Protein AF-A0A4Q7ZDU3-F1 (afdb_monomer_lite)

Organism: NCBI:txid349313

Foldseek 3Di:
DADDPDKDWDWDQDPVRFTKTWIWHADPVRFTKTWIWGDPDDPDIDTPDMDGQDPVRVVVVVVVVVVD

Sequence (68 aa):
MLYGGHRRPVLVRHPHGVVLLSIWGRTQAGRLLIVTVRPVGGFDSQIVGARDLTSDEREEFESWENSR

Radius of gyration: 12.41 Å; chains: 1; bounding box: 35×24×31 Å

Structure (mmCIF, N/CA/C/O backbone):
data_AF-A0A4Q7ZDU3-F1
#
_entry.id   AF-A0A4Q7ZDU3-F1
#
loop_
_atom_site.group_PDB
_atom_site.id
_atom_site.type_symbol
_atom_site.label_atom_id
_atom_site.label_alt_id
_atom_site.label_comp_id
_atom_site.label_asym_id
_atom_site.label_entity_id
_atom_site.label_seq_id
_atom_site.pdbx_PDB_ins_code
_atom_site.Cartn_x
_atom_site.Cartn_y
_atom_site.Cartn_z
_atom_site.occupancy
_atom_site.B_iso_or_equiv
_atom_site.auth_seq_id
_atom_site.auth_comp_id
_atom_site.auth_asym_id
_atom_site.auth_atom_id
_atom_site.pdbx_PDB_model_num
ATOM 1 N N . MET A 1 1 ? -9.660 -2.788 -7.465 1.00 58.84 1 MET A N 1
ATOM 2 C CA . MET A 1 1 ? -9.020 -1.460 -7.612 1.00 58.84 1 MET A CA 1
ATOM 3 C C . MET A 1 1 ? -9.403 -0.577 -6.428 1.00 58.84 1 MET A C 1
ATOM 5 O O . MET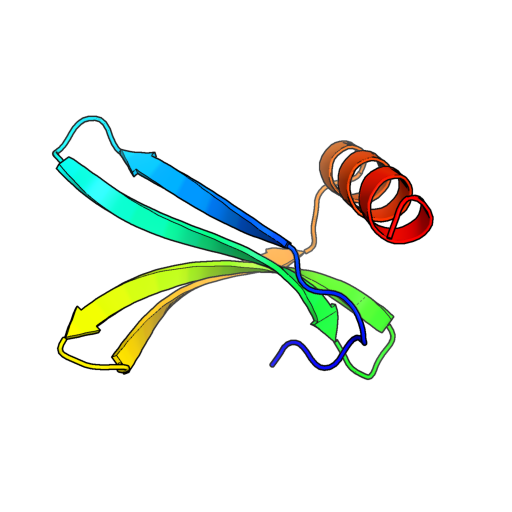 A 1 1 ? -10.492 -0.751 -5.888 1.00 58.84 1 MET A O 1
ATOM 9 N N . LEU A 1 2 ? -8.504 0.319 -6.004 1.00 65.94 2 LEU A N 1
ATOM 10 C CA . LEU A 1 2 ? -8.759 1.314 -4.954 1.00 65.94 2 LEU A CA 1
ATOM 11 C C . LEU A 1 2 ? -9.519 2.496 -5.573 1.00 65.94 2 LEU A C 1
ATOM 13 O O . LEU A 1 2 ? -9.025 3.088 -6.529 1.00 65.94 2 LEU A O 1
ATOM 17 N N . TYR A 1 3 ? -10.702 2.818 -5.052 1.00 66.88 3 TYR A N 1
ATOM 18 C CA . TYR A 1 3 ? -11.579 3.883 -5.569 1.00 66.88 3 TYR A CA 1
ATOM 19 C C . TYR A 1 3 ? -11.968 4.916 -4.501 1.00 66.88 3 TYR A C 1
ATOM 21 O O . TYR A 1 3 ? -12.721 5.835 -4.797 1.00 66.88 3 TYR A O 1
ATOM 29 N N . GLY A 1 4 ? -11.450 4.793 -3.276 1.00 63.62 4 GLY A N 1
ATOM 30 C CA . GLY A 1 4 ? -11.611 5.802 -2.231 1.00 63.62 4 GLY A CA 1
ATOM 31 C C . GLY A 1 4 ? -10.969 7.142 -2.605 1.00 63.62 4 GLY A C 1
ATOM 32 O O . GLY A 1 4 ? -10.036 7.186 -3.417 1.00 63.62 4 GLY A O 1
ATOM 33 N N . GLY A 1 5 ? -11.483 8.219 -2.000 1.00 73.50 5 GLY A N 1
ATOM 34 C CA . GLY A 1 5 ? -11.047 9.598 -2.248 1.00 73.50 5 GLY A CA 1
ATOM 35 C C . GLY A 1 5 ? -9.591 9.867 -1.859 1.00 73.50 5 GLY A C 1
ATOM 36 O O . GLY A 1 5 ? -8.920 10.645 -2.531 1.00 73.50 5 GLY A O 1
ATOM 37 N N . HIS A 1 6 ? -9.068 9.155 -0.854 1.00 83.12 6 HIS A N 1
ATOM 38 C CA . HIS A 1 6 ? -7.683 9.273 -0.402 1.00 83.12 6 HIS A CA 1
ATOM 39 C C . HIS A 1 6 ? -6.916 7.964 -0.610 1.00 83.12 6 HIS A C 1
ATOM 41 O O . HIS A 1 6 ? -7.427 6.860 -0.407 1.00 83.12 6 HIS A O 1
ATOM 47 N N . ARG A 1 7 ? -5.664 8.090 -1.060 1.00 86.50 7 ARG A N 1
ATOM 48 C CA . ARG A 1 7 ? -4.739 6.971 -1.269 1.00 86.50 7 ARG A CA 1
ATOM 49 C C . ARG A 1 7 ? -3.384 7.365 -0.721 1.00 86.50 7 ARG A C 1
ATOM 51 O O . ARG A 1 7 ? -2.876 8.430 -1.071 1.00 86.50 7 ARG A O 1
ATOM 58 N N . ARG A 1 8 ? -2.792 6.507 0.104 1.00 89.00 8 ARG A N 1
ATOM 59 C CA . ARG A 1 8 ? -1.468 6.751 0.681 1.00 89.00 8 ARG A CA 1
ATOM 60 C C . ARG A 1 8 ? -0.430 5.894 -0.042 1.00 89.00 8 ARG A C 1
ATOM 62 O O . ARG A 1 8 ? -0.387 4.684 0.190 1.00 89.00 8 ARG A O 1
ATOM 69 N N . PRO A 1 9 ? 0.386 6.476 -0.936 1.00 86.81 9 PRO A N 1
ATOM 70 C CA . PRO A 1 9 ? 1.560 5.799 -1.463 1.00 86.81 9 PRO A CA 1
ATOM 71 C C . PRO A 1 9 ? 2.650 5.745 -0.386 1.00 86.81 9 PRO A C 1
ATOM 73 O O . PRO A 1 9 ? 3.074 6.775 0.135 1.00 86.81 9 PRO A O 1
ATOM 76 N N . VAL A 1 10 ? 3.116 4.541 -0.066 1.00 86.25 10 VAL A N 1
ATOM 77 C CA . VAL A 1 10 ? 4.208 4.282 0.878 1.00 86.25 10 VAL A CA 1
ATOM 78 C C . VAL A 1 10 ? 5.332 3.575 0.129 1.00 86.25 10 VAL A C 1
ATOM 80 O O . VAL A 1 10 ? 5.148 2.478 -0.403 1.00 86.25 10 VAL A O 1
ATOM 83 N N . LEU A 1 11 ? 6.502 4.213 0.060 1.00 84.12 11 LEU A N 1
ATOM 84 C CA . LEU A 1 11 ? 7.680 3.628 -0.575 1.00 84.12 11 LEU A CA 1
ATOM 85 C C . LEU A 1 11 ? 8.269 2.540 0.326 1.00 84.12 11 LEU A C 1
ATOM 87 O O . LEU A 1 11 ? 8.628 2.809 1.470 1.00 84.12 11 LEU A O 1
ATOM 91 N N . VAL A 1 12 ? 8.426 1.332 -0.213 1.00 81.00 12 VAL A N 1
ATOM 92 C CA . VAL A 1 12 ? 9.042 0.199 0.481 1.00 81.00 12 VAL A CA 1
ATOM 93 C C . VAL A 1 12 ? 10.334 -0.168 -0.241 1.00 81.00 12 VAL A C 1
ATOM 95 O O . VAL A 1 12 ? 10.332 -0.528 -1.419 1.00 81.00 12 VAL A O 1
ATOM 98 N N . ARG A 1 13 ? 11.462 -0.067 0.465 1.00 77.62 13 ARG A N 1
ATOM 99 C CA . ARG A 1 13 ? 12.775 -0.471 -0.051 1.00 77.62 13 ARG A CA 1
ATOM 100 C C . ARG A 1 13 ? 13.120 -1.847 0.501 1.00 77.62 13 ARG A C 1
ATOM 102 O O . ARG A 1 13 ? 13.289 -1.996 1.707 1.00 77.62 13 ARG A O 1
ATOM 109 N N . HIS A 1 14 ? 13.225 -2.845 -0.373 1.00 71.56 14 HIS A N 1
ATOM 110 C CA . HIS A 1 14 ? 13.697 -4.168 0.026 1.00 71.56 14 HIS A CA 1
ATOM 111 C C . HIS A 1 14 ? 15.236 -4.178 0.114 1.00 71.56 14 HIS A C 1
ATOM 113 O O . HIS A 1 14 ? 15.882 -3.591 -0.760 1.00 71.56 14 HIS A O 1
ATOM 119 N N . PRO A 1 15 ? 15.849 -4.894 1.078 1.00 70.19 15 PRO A N 1
ATOM 120 C CA . PRO A 1 15 ? 17.309 -4.986 1.223 1.00 70.19 15 PRO A CA 1
ATOM 121 C C . PRO A 1 15 ? 18.069 -5.445 -0.032 1.00 70.19 15 PRO A C 1
ATOM 123 O O . PRO A 1 15 ? 19.233 -5.111 -0.212 1.00 70.19 15 PRO A O 1
ATOM 126 N N . HIS A 1 16 ? 17.406 -6.171 -0.935 1.00 73.69 16 HIS A N 1
ATOM 127 C CA . HIS A 1 16 ? 17.978 -6.638 -2.208 1.00 73.69 16 HIS A CA 1
ATOM 128 C C . HIS A 1 16 ? 17.813 -5.642 -3.372 1.00 73.69 16 HIS A C 1
ATOM 130 O O . HIS A 1 16 ? 17.874 -6.038 -4.531 1.00 73.69 16 HIS A O 1
ATOM 136 N N . GLY A 1 17 ? 17.552 -4.362 -3.090 1.00 69.81 17 GLY A N 1
ATOM 137 C CA . GLY A 1 17 ? 17.445 -3.315 -4.114 1.00 69.81 17 GLY A CA 1
ATOM 138 C C . GLY A 1 17 ? 16.107 -3.268 -4.857 1.00 69.81 17 GLY A C 1
ATOM 139 O O . GLY A 1 17 ? 15.961 -2.495 -5.801 1.00 69.81 17 GLY A O 1
ATOM 140 N N . VAL A 1 18 ? 15.108 -4.050 -4.434 1.00 73.38 18 VAL A N 1
ATOM 141 C CA . VAL A 1 18 ? 13.761 -3.986 -5.017 1.00 73.38 18 VAL A CA 1
ATOM 142 C C . VAL A 1 18 ? 13.042 -2.749 -4.484 1.00 73.38 18 VAL A C 1
ATOM 144 O O . VAL A 1 18 ? 12.878 -2.586 -3.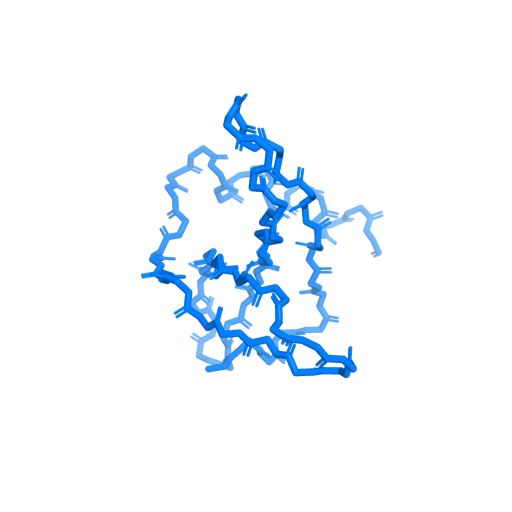272 1.00 73.38 18 VAL A O 1
ATOM 147 N N . VAL A 1 19 ? 12.598 -1.885 -5.397 1.00 79.06 19 VAL A N 1
ATOM 148 C CA . VAL A 1 19 ? 11.736 -0.743 -5.084 1.00 79.06 19 VAL A CA 1
ATOM 149 C C . VAL A 1 19 ? 10.286 -1.172 -5.267 1.00 79.06 19 VAL A C 1
ATOM 151 O O . VAL A 1 19 ? 9.845 -1.439 -6.384 1.00 79.06 19 VAL A O 1
ATOM 154 N N . LEU A 1 20 ? 9.553 -1.252 -4.161 1.00 85.56 20 LEU A N 1
ATOM 155 C CA . LEU A 1 20 ? 8.125 -1.546 -4.146 1.00 85.56 20 LEU A CA 1
ATOM 156 C C . LEU A 1 20 ? 7.355 -0.306 -3.697 1.00 85.56 20 LEU A C 1
ATOM 158 O O . LEU A 1 20 ? 7.835 0.494 -2.891 1.00 85.56 20 LEU A O 1
ATOM 162 N N . LEU A 1 21 ? 6.135 -0.164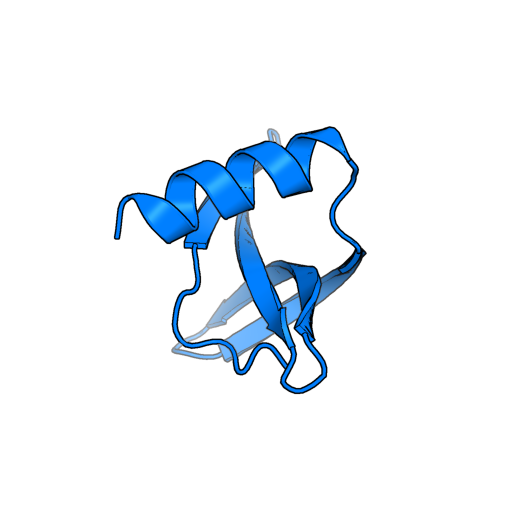 -4.200 1.00 90.44 21 LEU A N 1
ATOM 163 C CA . LEU A 1 21 ? 5.195 0.841 -3.732 1.00 90.44 21 LEU A CA 1
ATOM 164 C C . LEU A 1 21 ? 4.009 0.133 -3.087 1.00 90.44 21 LEU A C 1
ATOM 166 O O . LEU A 1 21 ? 3.294 -0.612 -3.752 1.00 90.44 21 LEU A O 1
ATOM 170 N N . SER A 1 22 ? 3.795 0.372 -1.799 1.00 91.81 22 SER A N 1
ATOM 171 C CA . SER A 1 22 ? 2.588 -0.062 -1.104 1.00 91.81 22 SER A CA 1
ATOM 172 C C . SER A 1 22 ? 1.567 1.063 -1.144 1.00 91.81 22 SER A C 1
ATOM 174 O O . SER A 1 22 ? 1.805 2.147 -0.622 1.00 91.81 22 SER A O 1
ATOM 176 N N . ILE A 1 23 ? 0.423 0.815 -1.768 1.00 92.94 23 ILE A N 1
ATOM 177 C CA . ILE A 1 23 ? -0.672 1.771 -1.896 1.00 92.94 23 ILE A CA 1
ATOM 178 C C . ILE A 1 23 ? -1.785 1.340 -0.955 1.00 92.94 23 ILE A C 1
ATOM 180 O O . ILE A 1 23 ? -2.328 0.243 -1.086 1.00 92.94 23 ILE A O 1
ATOM 184 N N . TRP A 1 24 ? -2.116 2.214 -0.016 1.00 94.25 24 TRP A N 1
ATOM 185 C CA . TRP A 1 24 ? -3.157 1.981 0.974 1.00 94.25 24 TRP A CA 1
ATOM 186 C C . TRP A 1 24 ? -4.397 2.760 0.552 1.00 94.25 24 TRP A C 1
ATOM 188 O O . TRP A 1 24 ? -4.284 3.904 0.092 1.00 94.25 24 TRP A O 1
ATOM 198 N N . GLY A 1 25 ? -5.574 2.157 0.675 1.00 92.81 25 GLY A N 1
ATOM 199 C CA . GLY A 1 25 ? -6.809 2.855 0.343 1.00 92.81 25 GLY A CA 1
ATOM 200 C C . GLY A 1 25 ? -8.071 2.030 0.517 1.00 92.81 25 GLY A C 1
ATOM 201 O O . GLY A 1 25 ? -8.039 0.821 0.762 1.00 92.81 25 GLY A O 1
ATOM 202 N N . ARG A 1 26 ? -9.206 2.704 0.321 1.00 92.88 26 ARG A N 1
ATOM 203 C CA . ARG A 1 26 ? -10.525 2.071 0.285 1.00 92.88 26 ARG A CA 1
ATOM 204 C C . ARG A 1 26 ? -10.889 1.621 -1.128 1.00 92.88 26 ARG A C 1
ATOM 206 O O . ARG A 1 26 ? -10.660 2.308 -2.128 1.00 92.88 26 ARG A O 1
ATOM 213 N N . THR A 1 27 ? -11.489 0.445 -1.218 1.00 89.44 27 THR A N 1
ATOM 214 C CA . THR A 1 27 ? -12.281 0.040 -2.384 1.00 89.44 27 THR A CA 1
ATOM 215 C C . THR A 1 27 ? -13.598 0.815 -2.412 1.00 89.44 27 THR A C 1
ATOM 217 O O . THR A 1 27 ? -13.983 1.436 -1.424 1.00 89.44 27 THR A O 1
ATOM 220 N N . GLN A 1 28 ? -14.332 0.736 -3.522 1.00 85.19 28 GLN A N 1
ATOM 221 C CA . GLN A 1 28 ? -15.663 1.342 -3.624 1.00 85.19 28 GLN A CA 1
ATOM 222 C C . GLN A 1 28 ? -16.654 0.780 -2.588 1.00 85.19 28 GLN A C 1
ATOM 224 O O . GLN A 1 28 ? -17.514 1.502 -2.104 1.00 85.19 28 GLN A O 1
ATOM 229 N N . ALA A 1 29 ? -16.497 -0.489 -2.198 1.00 87.62 29 ALA A N 1
ATOM 230 C CA . ALA A 1 29 ? -17.303 -1.129 -1.159 1.00 87.62 29 ALA A CA 1
ATOM 231 C C . ALA A 1 29 ? -16.835 -0.790 0.274 1.00 87.62 29 ALA A C 1
ATOM 233 O O . ALA A 1 29 ? -17.215 -1.468 1.222 1.00 87.62 29 ALA A O 1
ATOM 234 N N . GLY A 1 30 ? -15.940 0.189 0.445 1.00 87.31 30 GLY A N 1
ATOM 235 C CA . GLY A 1 30 ? -15.428 0.614 1.751 1.00 87.31 30 GLY A CA 1
ATOM 236 C C . GLY A 1 30 ? -14.356 -0.294 2.361 1.00 87.31 30 GLY A C 1
ATOM 237 O O . GLY A 1 30 ? -13.773 0.068 3.382 1.00 87.31 30 GLY A O 1
ATOM 238 N N . ARG A 1 31 ? -14.033 -1.440 1.737 1.00 90.31 31 ARG A N 1
ATOM 239 C CA . ARG A 1 31 ? -12.964 -2.335 2.218 1.00 90.31 31 ARG A CA 1
ATOM 240 C C . ARG A 1 31 ? -11.601 -1.660 2.138 1.00 90.31 31 ARG A C 1
ATOM 242 O O . ARG A 1 31 ? -11.257 -1.129 1.083 1.00 90.31 31 ARG A O 1
ATOM 249 N N . LEU A 1 32 ? -10.838 -1.749 3.220 1.00 92.69 32 LEU A N 1
ATOM 250 C CA . LEU A 1 32 ? -9.493 -1.203 3.358 1.00 92.69 32 LEU A CA 1
ATOM 251 C C . LEU A 1 32 ? -8.443 -2.231 2.941 1.00 92.69 32 LEU A C 1
ATOM 253 O O . LEU A 1 32 ? -8.345 -3.301 3.540 1.00 92.69 32 LEU A O 1
ATOM 257 N N . LEU A 1 33 ? -7.660 -1.890 1.918 1.00 94.44 33 LEU A N 1
ATOM 258 C CA . LEU A 1 33 ? -6.633 -2.758 1.354 1.00 94.44 33 LEU A CA 1
ATOM 259 C C . LEU A 1 33 ? -5.270 -2.070 1.335 1.00 94.44 33 LEU A C 1
ATOM 261 O O . LEU A 1 33 ? -5.170 -0.857 1.128 1.00 94.44 33 LEU A O 1
ATOM 265 N N . ILE A 1 34 ? -4.232 -2.895 1.421 1.00 94.00 34 ILE A N 1
ATOM 266 C CA . ILE A 1 34 ? -2.881 -2.565 0.979 1.00 94.00 34 ILE A CA 1
ATOM 267 C C . ILE A 1 34 ? -2.599 -3.313 -0.326 1.00 94.00 34 ILE A C 1
ATOM 269 O O . ILE A 1 34 ? -2.832 -4.519 -0.442 1.00 94.00 34 ILE A O 1
ATOM 273 N N . VAL A 1 35 ? -2.118 -2.586 -1.331 1.00 93.12 35 VAL A N 1
ATOM 274 C CA . VAL A 1 35 ? -1.735 -3.129 -2.636 1.00 93.12 35 VAL A CA 1
ATOM 275 C C . VAL A 1 35 ? -0.268 -2.823 -2.869 1.00 93.12 35 VAL A C 1
ATOM 277 O O . VAL A 1 35 ? 0.112 -1.663 -2.999 1.00 93.12 35 VAL A O 1
ATOM 280 N N . THR A 1 36 ? 0.559 -3.857 -2.944 1.00 92.44 36 THR A N 1
ATOM 281 C CA . THR A 1 36 ? 1.975 -3.712 -3.266 1.00 92.44 36 THR A CA 1
ATOM 282 C C . THR A 1 36 ? 2.163 -3.864 -4.765 1.00 92.44 36 THR A C 1
ATOM 284 O O . THR A 1 36 ? 1.813 -4.893 -5.350 1.00 92.44 36 THR A O 1
ATOM 287 N N . VAL A 1 37 ? 2.742 -2.844 -5.386 1.00 91.75 37 VAL A N 1
ATOM 288 C CA . VAL A 1 37 ? 3.079 -2.837 -6.805 1.00 91.75 37 VAL A CA 1
ATOM 289 C C . VAL A 1 37 ? 4.584 -2.718 -7.008 1.00 91.75 37 VAL A C 1
ATOM 291 O O . VAL A 1 37 ? 5.289 -2.092 -6.214 1.00 91.75 37 VAL A O 1
ATOM 294 N N . ARG A 1 38 ? 5.074 -3.312 -8.095 1.00 89.50 38 ARG A N 1
ATOM 295 C CA . ARG A 1 38 ? 6.419 -3.070 -8.621 1.00 89.50 38 ARG A CA 1
ATOM 296 C C . ARG A 1 38 ? 6.314 -2.290 -9.935 1.00 89.50 38 ARG A C 1
ATOM 298 O O . ARG A 1 38 ? 5.525 -2.701 -10.791 1.00 89.50 38 ARG A O 1
ATOM 305 N N . PRO A 1 39 ? 7.079 -1.206 -10.127 1.00 88.00 39 PRO A N 1
ATOM 306 C CA . PRO A 1 39 ? 7.192 -0.565 -11.433 1.00 88.00 39 PRO A CA 1
ATOM 307 C C . PRO A 1 39 ? 7.815 -1.537 -12.441 1.00 88.00 39 PRO A C 1
ATOM 309 O O . PRO A 1 39 ? 8.773 -2.234 -12.106 1.00 88.00 39 PRO A O 1
ATOM 312 N N . VAL A 1 40 ? 7.283 -1.589 -13.662 1.00 90.25 40 VAL A N 1
ATOM 313 C CA . VAL A 1 40 ? 7.844 -2.417 -14.753 1.00 90.25 40 VAL A CA 1
ATOM 314 C C . VAL A 1 40 ? 8.313 -1.590 -15.956 1.00 90.25 40 VAL A C 1
ATOM 316 O O . VAL A 1 40 ? 8.941 -2.136 -16.857 1.00 90.25 40 VAL A O 1
ATOM 319 N N . GLY A 1 41 ? 8.087 -0.272 -15.937 1.00 85.44 41 GLY A N 1
ATOM 320 C CA . GLY A 1 41 ? 8.552 0.680 -16.949 1.00 85.44 41 GLY A CA 1
ATOM 321 C C . GLY A 1 41 ? 7.469 1.700 -17.299 1.00 85.44 41 GLY A C 1
ATOM 322 O O . GLY A 1 41 ? 6.284 1.398 -17.220 1.00 85.44 41 GLY A O 1
ATOM 323 N N . GLY A 1 42 ? 7.860 2.924 -17.663 1.00 85.94 42 GLY A N 1
ATOM 324 C CA . GLY A 1 42 ? 6.898 3.995 -17.951 1.00 85.94 42 GLY A CA 1
ATOM 325 C C . GLY A 1 42 ? 5.938 4.247 -16.781 1.00 85.94 42 GLY A C 1
ATOM 326 O O . GLY A 1 42 ? 6.374 4.394 -15.639 1.00 85.94 42 GLY A O 1
ATOM 327 N N . PHE A 1 43 ? 4.635 4.275 -17.072 1.00 83.38 43 PHE A N 1
ATOM 328 C CA . PHE A 1 43 ? 3.564 4.356 -16.068 1.00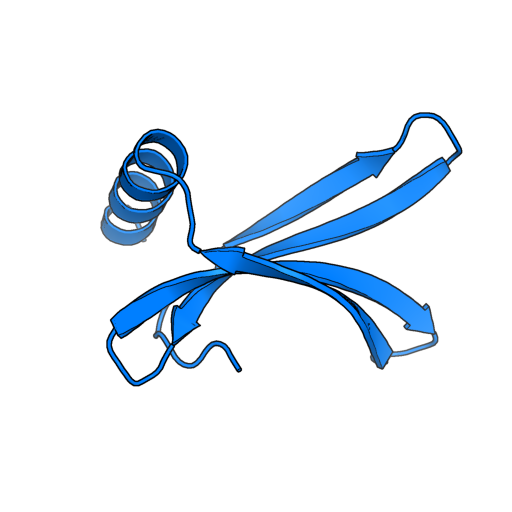 83.38 43 PHE A CA 1
ATOM 329 C C . PHE A 1 43 ? 3.006 2.983 -15.667 1.00 83.38 43 PHE A C 1
ATOM 331 O O . PHE A 1 43 ? 2.051 2.908 -14.891 1.00 83.38 43 PHE A O 1
ATOM 338 N N . ASP A 1 44 ? 3.607 1.898 -16.158 1.00 88.62 44 ASP A N 1
ATOM 339 C CA . ASP A 1 44 ? 3.132 0.550 -15.900 1.00 88.62 44 ASP A CA 1
ATOM 340 C C . ASP A 1 44 ? 3.671 0.016 -14.578 1.00 88.62 44 ASP A C 1
ATOM 342 O O . ASP A 1 44 ? 4.838 0.172 -14.193 1.00 88.62 44 ASP A O 1
ATOM 346 N N . SER A 1 45 ? 2.784 -0.657 -13.858 1.00 89.38 45 SER A N 1
ATOM 347 C CA . SER A 1 45 ? 3.087 -1.297 -12.588 1.00 89.38 45 SER A CA 1
ATOM 348 C C . SER A 1 45 ? 2.376 -2.633 -12.501 1.00 89.38 45 SER A C 1
ATOM 350 O O . SER A 1 45 ? 1.226 -2.778 -12.910 1.00 89.38 45 SER A O 1
ATOM 352 N N . GLN A 1 46 ? 3.056 -3.613 -11.921 1.00 92.06 46 GLN A N 1
ATOM 353 C CA . GLN A 1 46 ? 2.503 -4.935 -11.685 1.00 92.06 46 GLN A CA 1
ATOM 354 C C . GLN A 1 46 ? 2.142 -5.093 -10.213 1.00 92.06 46 GLN A C 1
ATOM 356 O O . GLN A 1 46 ? 2.967 -4.828 -9.338 1.00 92.06 46 GLN A O 1
ATOM 361 N N . ILE A 1 47 ? 0.927 -5.572 -9.939 1.00 92.25 47 ILE A N 1
ATOM 362 C CA . ILE A 1 47 ? 0.522 -5.964 -8.587 1.00 92.25 47 ILE A CA 1
ATOM 363 C C . ILE A 1 47 ? 1.313 -7.213 -8.198 1.00 92.25 47 ILE A C 1
ATOM 365 O O . ILE A 1 47 ? 1.213 -8.251 -8.849 1.00 92.25 47 ILE A O 1
ATOM 369 N N . VAL A 1 48 ? 2.110 -7.088 -7.141 1.00 91.44 48 VAL A N 1
ATOM 370 C CA . VAL A 1 48 ? 2.869 -8.192 -6.537 1.00 91.44 48 VAL A CA 1
ATOM 371 C C . VAL A 1 48 ? 2.032 -8.876 -5.461 1.00 91.44 48 VAL A C 1
ATOM 373 O O . VAL A 1 48 ? 2.120 -10.085 -5.279 1.00 91.44 48 VAL A O 1
ATOM 376 N N . GLY A 1 49 ? 1.187 -8.109 -4.774 1.00 91.44 49 GLY A N 1
ATOM 377 C CA . GLY A 1 49 ? 0.270 -8.631 -3.777 1.00 91.44 49 GLY A CA 1
ATOM 378 C C . GLY A 1 49 ? -0.795 -7.613 -3.402 1.00 91.44 49 GLY A C 1
ATOM 379 O O . GLY A 1 49 ? -0.612 -6.404 -3.550 1.00 91.44 49 GLY A O 1
ATOM 380 N N . ALA A 1 50 ? -1.916 -8.119 -2.909 1.00 94.00 50 ALA A N 1
ATOM 381 C CA . ALA A 1 50 ? -2.966 -7.322 -2.306 1.00 94.00 50 ALA A CA 1
ATOM 382 C C . ALA A 1 50 ? -3.546 -8.097 -1.126 1.00 94.00 50 ALA A C 1
ATOM 384 O O . ALA A 1 50 ? -3.772 -9.304 -1.230 1.00 94.00 50 ALA A O 1
ATOM 385 N N . ARG A 1 51 ? -3.789 -7.406 -0.017 1.00 94.50 51 ARG A N 1
ATOM 386 C CA . ARG A 1 51 ? -4.459 -7.977 1.155 1.00 94.50 51 ARG A CA 1
ATOM 387 C C . ARG A 1 51 ? -5.250 -6.906 1.891 1.00 94.50 51 ARG A C 1
ATOM 389 O O . ARG A 1 51 ? -5.037 -5.712 1.672 1.00 94.50 51 ARG A O 1
ATOM 396 N N . ASP A 1 52 ? -6.141 -7.343 2.771 1.00 95.25 52 ASP A N 1
ATOM 397 C CA . ASP A 1 52 ? -6.756 -6.440 3.736 1.00 95.25 52 ASP A CA 1
ATOM 398 C C . ASP A 1 52 ? -5.676 -5.863 4.672 1.00 95.25 52 ASP A C 1
ATOM 400 O O . ASP A 1 52 ? -4.666 -6.515 4.971 1.00 95.25 52 ASP A O 1
ATOM 404 N N . LEU A 1 53 ? -5.876 -4.613 5.091 1.00 92.50 53 LEU A N 1
ATOM 405 C CA . LEU A 1 53 ? -5.071 -3.986 6.142 1.00 92.50 53 LEU A CA 1
ATOM 406 C C . LEU A 1 53 ? -5.281 -4.743 7.464 1.00 92.50 53 LEU A C 1
ATOM 408 O O . LEU A 1 53 ? -6.405 -5.164 7.762 1.00 92.50 53 LEU A O 1
ATOM 412 N N . THR A 1 54 ? -4.215 -4.917 8.249 1.00 93.50 54 THR A N 1
ATOM 413 C CA . THR A 1 54 ? -4.337 -5.425 9.626 1.00 93.50 54 THR A CA 1
ATOM 414 C C . THR A 1 54 ? -5.058 -4.398 10.509 1.00 93.50 54 THR A C 1
ATOM 416 O O . THR A 1 54 ? -5.336 -3.280 10.072 1.00 93.50 54 THR A O 1
ATOM 419 N N . SER A 1 55 ? -5.394 -4.764 11.748 1.00 93.88 55 SER A N 1
ATOM 420 C CA . SER A 1 55 ? -5.991 -3.838 12.723 1.00 93.88 55 SER A CA 1
ATOM 421 C C . SER A 1 55 ? -5.135 -2.584 12.923 1.00 93.88 55 SER A C 1
ATOM 423 O O . SER A 1 55 ? -5.643 -1.474 12.805 1.00 93.88 55 SER A O 1
ATOM 425 N N . ASP A 1 56 ? -3.834 -2.766 13.122 1.00 94.44 56 ASP A N 1
ATOM 426 C CA . ASP A 1 56 ? -2.908 -1.675 13.433 1.00 94.44 56 ASP A CA 1
ATOM 427 C C . ASP A 1 56 ? -2.696 -0.773 12.209 1.00 94.44 56 ASP A C 1
ATOM 429 O O . ASP A 1 56 ? -2.733 0.453 12.296 1.00 94.44 56 ASP A O 1
ATOM 433 N N . GLU A 1 57 ? -2.553 -1.376 11.025 1.00 93.94 57 GLU A N 1
ATOM 434 C CA . GLU A 1 57 ? -2.433 -0.627 9.773 1.00 93.94 57 GLU A CA 1
ATOM 435 C C . GLU A 1 57 ? -3.737 0.106 9.422 1.00 93.94 57 GLU A C 1
ATOM 437 O O . GLU A 1 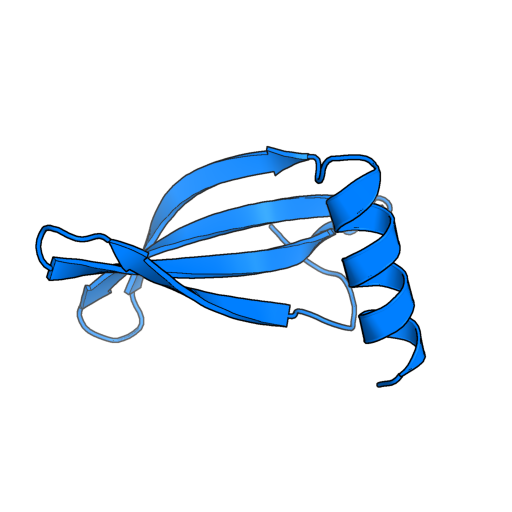57 ? -3.713 1.166 8.796 1.00 93.94 57 GLU A O 1
ATOM 442 N N . ARG A 1 58 ? -4.896 -0.439 9.814 1.00 93.88 58 ARG A N 1
ATOM 443 C CA . ARG A 1 58 ? -6.183 0.242 9.656 1.00 93.88 58 ARG A CA 1
ATOM 444 C C . ARG A 1 58 ? -6.227 1.508 10.502 1.00 93.88 58 ARG A C 1
ATOM 446 O O . ARG A 1 58 ? -6.539 2.554 9.945 1.00 93.88 58 ARG A O 1
ATOM 453 N N . GLU A 1 59 ? -5.900 1.428 11.789 1.00 94.38 59 GLU A N 1
ATOM 454 C CA . GLU A 1 59 ? -5.863 2.611 12.659 1.00 94.38 59 GLU A CA 1
ATOM 455 C C . GLU A 1 59 ? -4.890 3.669 12.130 1.00 94.38 59 GLU A C 1
ATOM 457 O O . GLU A 1 59 ? -5.237 4.850 12.051 1.00 94.38 59 GLU A O 1
ATOM 462 N N . GLU A 1 60 ? -3.698 3.252 11.690 1.00 93.38 60 GLU A N 1
ATOM 463 C CA . GLU A 1 60 ? -2.726 4.162 11.082 1.00 93.38 60 GLU A CA 1
ATOM 464 C C . GLU A 1 60 ? -3.299 4.838 9.828 1.00 93.38 60 GLU A C 1
ATOM 466 O O . GLU A 1 60 ? -3.179 6.056 9.656 1.00 93.38 60 GLU A O 1
ATOM 471 N N . PHE A 1 61 ? -3.934 4.060 8.945 1.00 92.31 61 PHE A N 1
ATOM 472 C CA . PHE A 1 61 ? -4.507 4.590 7.715 1.00 92.31 61 PHE A CA 1
ATOM 473 C C . PHE A 1 61 ? -5.643 5.569 7.985 1.00 92.31 61 PHE A C 1
ATOM 475 O O . PHE A 1 61 ? -5.698 6.615 7.349 1.00 92.31 61 PHE A O 1
ATOM 482 N N . GLU A 1 62 ? -6.535 5.243 8.914 1.00 92.38 62 GLU A N 1
ATOM 483 C CA . GLU A 1 62 ? -7.692 6.073 9.244 1.00 92.38 62 GLU A CA 1
ATOM 484 C C . GLU A 1 62 ? -7.270 7.374 9.925 1.00 92.38 62 GLU A C 1
ATOM 486 O O . GLU A 1 62 ? -7.772 8.441 9.576 1.00 92.38 62 GLU A O 1
ATOM 491 N N . SER A 1 63 ? -6.282 7.320 10.821 1.00 93.00 63 SER A N 1
ATOM 492 C CA . SER A 1 63 ? -5.668 8.515 11.408 1.00 93.00 63 SER A CA 1
ATOM 493 C C . SER A 1 63 ? -5.057 9.421 10.335 1.00 93.00 63 SER A C 1
ATOM 495 O O . SER A 1 63 ? -5.317 10.626 10.298 1.00 93.00 63 SER A O 1
ATOM 497 N N . TRP A 1 64 ? -4.300 8.839 9.400 1.00 93.00 64 TRP A N 1
ATOM 498 C CA . TRP A 1 64 ? -3.753 9.585 8.271 1.00 93.00 64 TRP A CA 1
ATOM 499 C C . TRP A 1 64 ? -4.851 10.151 7.358 1.00 93.00 64 TRP A C 1
ATOM 501 O O . TRP A 1 64 ? -4.746 11.307 6.952 1.00 93.00 64 TRP A O 1
ATOM 511 N N . GLU A 1 65 ? -5.891 9.377 7.044 1.00 89.75 65 GLU A N 1
ATOM 512 C CA . GLU A 1 65 ? -6.996 9.770 6.157 1.00 89.75 65 GLU A CA 1
ATOM 513 C C . GLU A 1 65 ? -7.763 10.965 6.735 1.00 89.75 65 GLU A C 1
ATOM 515 O O . GLU A 1 65 ? -8.025 11.922 6.016 1.00 89.75 65 GLU A O 1
ATOM 520 N N . ASN A 1 66 ? -8.007 10.974 8.046 1.00 89.38 66 ASN A N 1
ATOM 521 C CA . ASN A 1 66 ? -8.654 12.089 8.744 1.00 89.38 66 ASN A CA 1
A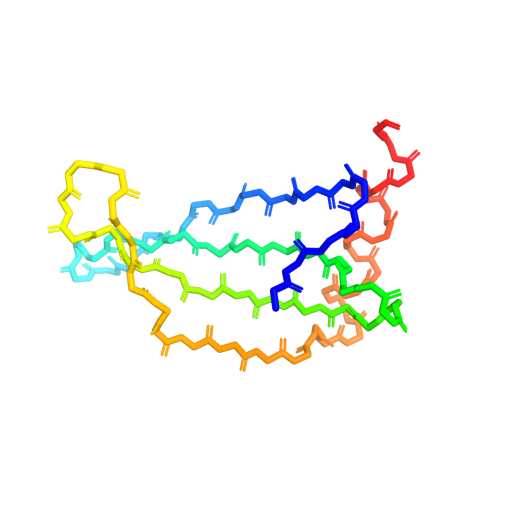TOM 522 C C . ASN A 1 66 ? -7.778 13.352 8.855 1.00 89.38 66 ASN A C 1
ATOM 524 O O . ASN A 1 66 ? -8.281 14.419 9.199 1.00 89.38 66 ASN A O 1
ATOM 528 N N . SER A 1 67 ? -6.471 13.246 8.595 1.00 89.31 67 SER A N 1
ATOM 529 C CA . SER A 1 67 ? -5.537 14.383 8.604 1.00 89.31 67 SER A CA 1
ATOM 530 C C . SER A 1 67 ? -5.391 15.078 7.241 1.00 89.31 67 SER A C 1
ATOM 532 O O . SER A 1 67 ? -4.539 15.961 7.098 1.00 89.31 67 SER A O 1
ATOM 534 N N . ARG A 1 68 ? -6.147 14.641 6.224 1.00 83.62 68 ARG A N 1
ATOM 535 C CA . ARG A 1 68 ? -5.997 15.043 4.818 1.00 83.62 68 ARG A CA 1
ATOM 536 C C . ARG A 1 68 ? -7.160 15.850 4.274 1.00 83.62 68 ARG A C 1
ATOM 538 O O . ARG A 1 68 ? -8.279 15.741 4.810 1.00 83.62 68 ARG A O 1
#

pLDDT: mean 86.82, std 8.61, range [58.84, 95.25]

Secondary structure (DSSP, 8-state):
---SS-EEEEEEE-TTS-EEEEEEEE-TTS-EEEEEEEEEETTEEEEEEEEEPPHHHHHHHHHHHHT-